Protein AF-A0A392TLI5-F1 (afdb_monomer_lite)

InterPro domains:
  IPR041373 Reverse transcriptase, RNase H-like domain [PF17917] (1-30)
  IPR043502 DNA/RNA polymerase superfamily [SSF56672] (2-36)

pLDDT: mean 78.58, std 13.92, range [46.72, 92.62]

Secondary structure (DSSP, 8-state):
-BS-GGGGGTTT-SS--HHHHHHHHHHTTS-----B--TTT-HHHHHHHTS-HHHHHHHHHHHHHHHHHHHHHH--

Radius of gyration: 17.39 Å; chains: 1; bounding box: 32×39×38 Å

Sequence (76 aa):
FSDHKSLKYLFDQKELNMRQKRWMETLKDFDFTLEYHPGKENVVADALSRKSVSACSAVMASQHELWRCFEICTLR

Foldseek 3Di:
DDQPPVCVCLPVDPDDDPVSVVVCVVCVVDDDDDDHDHVVVVVPVVVVVPPDPVVVVVVVVVVVVVVVVVVVVVPD

Organism: NCBI:txid97028

Structure (mmCIF, N/CA/C/O backbone):
data_AF-A0A392TLI5-F1
#
_entry.id   AF-A0A392TLI5-F1
#
loop_
_atom_site.group_PDB
_atom_site.id
_atom_site.type_symbol
_atom_site.label_atom_id
_atom_site.label_alt_id
_atom_site.label_comp_id
_atom_site.label_asym_id
_atom_site.label_entity_id
_atom_site.label_seq_id
_atom_site.pdbx_PDB_ins_code
_atom_site.Cartn_x
_atom_site.Cartn_y
_atom_site.Cartn_z
_atom_site.occupancy
_atom_site.B_iso_or_equiv
_atom_site.auth_seq_id
_atom_site.auth_comp_id
_atom_site.auth_asym_id
_atom_site.auth_atom_id
_atom_site.pdbx_PDB_model_num
ATOM 1 N N . PHE A 1 1 ? -0.580 -3.483 -4.415 1.00 84.75 1 PHE A N 1
ATOM 2 C CA . PHE A 1 1 ? 0.493 -4.497 -4.353 1.00 84.75 1 PHE A CA 1
ATOM 3 C C . PHE A 1 1 ? 1.776 -3.892 -3.804 1.00 84.75 1 PHE A C 1
ATOM 5 O O . PHE A 1 1 ? 2.135 -2.793 -4.212 1.00 84.75 1 PHE A O 1
ATOM 12 N N . SER A 1 2 ? 2.450 -4.576 -2.878 1.00 90.62 2 SER A N 1
ATOM 13 C CA . SER A 1 2 ? 3.764 -4.178 -2.354 1.00 90.62 2 SER A CA 1
ATOM 14 C C . SER A 1 2 ? 4.633 -5.405 -2.085 1.00 90.62 2 SER A C 1
ATOM 16 O O . SER A 1 2 ? 4.146 -6.417 -1.588 1.00 90.62 2 SER A O 1
ATOM 18 N N . ASP A 1 3 ? 5.929 -5.298 -2.357 1.00 91.31 3 ASP A N 1
ATOM 19 C CA . ASP A 1 3 ? 6.940 -6.303 -2.012 1.00 91.31 3 ASP A CA 1
ATOM 20 C C . ASP A 1 3 ? 7.446 -6.189 -0.572 1.00 91.31 3 ASP A C 1
ATOM 22 O O . ASP A 1 3 ? 8.225 -7.024 -0.097 1.00 91.31 3 ASP A O 1
ATOM 26 N N . HIS A 1 4 ? 6.956 -5.199 0.172 1.00 88.25 4 HIS A N 1
ATOM 27 C CA . HIS A 1 4 ? 7.340 -4.997 1.551 1.00 88.25 4 HIS A CA 1
ATOM 28 C C . HIS A 1 4 ? 6.429 -5.790 2.492 1.00 88.25 4 HIS A C 1
ATOM 30 O O . HIS A 1 4 ? 5.367 -5.342 2.922 1.00 88.25 4 HIS A O 1
ATOM 36 N N . LYS A 1 5 ? 6.899 -6.980 2.877 1.00 86.31 5 LYS A N 1
ATOM 37 C CA . LYS A 1 5 ? 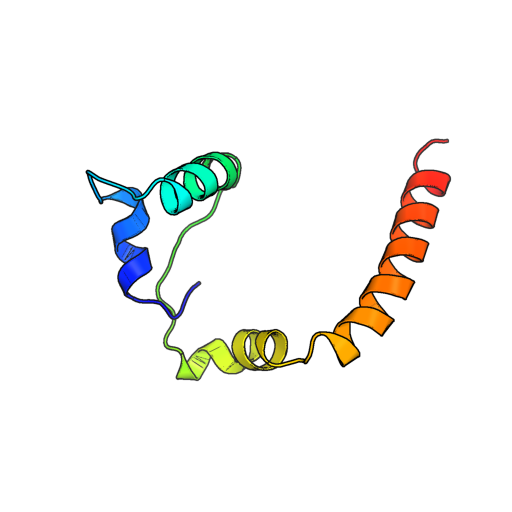6.155 -7.938 3.711 1.00 86.31 5 LYS A CA 1
ATOM 38 C C . LYS A 1 5 ? 5.658 -7.372 5.051 1.00 86.31 5 LYS A C 1
ATOM 40 O O . LYS A 1 5 ? 4.613 -7.797 5.531 1.00 86.31 5 LYS A O 1
ATOM 45 N N . SER A 1 6 ? 6.379 -6.423 5.650 1.00 85.50 6 SER A N 1
ATOM 46 C CA . SER A 1 6 ? 5.990 -5.794 6.921 1.00 85.50 6 SER A CA 1
ATOM 47 C C . SER A 1 6 ? 4.706 -4.964 6.808 1.00 85.50 6 SER A C 1
ATOM 49 O O . SER A 1 6 ? 3.944 -4.901 7.770 1.00 85.50 6 SER A O 1
ATOM 51 N N . LEU A 1 7 ? 4.413 -4.396 5.628 1.00 87.19 7 LEU A N 1
ATOM 52 C CA . LEU A 1 7 ? 3.219 -3.577 5.412 1.00 87.19 7 LEU A CA 1
ATOM 53 C C . LEU A 1 7 ? 1.923 -4.389 5.493 1.00 87.19 7 LEU A C 1
ATOM 55 O O . LEU A 1 7 ? 0.866 -3.806 5.704 1.00 87.19 7 LEU A O 1
ATOM 59 N N . LYS A 1 8 ? 1.994 -5.724 5.415 1.00 85.62 8 LYS A N 1
ATOM 60 C CA . LYS A 1 8 ? 0.836 -6.600 5.635 1.00 85.62 8 LYS A CA 1
ATOM 61 C C . LYS A 1 8 ? 0.138 -6.315 6.972 1.00 85.62 8 LYS A C 1
ATOM 63 O O . LYS A 1 8 ? -1.074 -6.433 7.053 1.00 85.62 8 LYS A O 1
ATOM 68 N N . TYR A 1 9 ? 0.898 -5.925 7.994 1.00 85.94 9 TYR A N 1
ATOM 69 C CA . TYR A 1 9 ? 0.389 -5.688 9.346 1.00 85.94 9 TYR A CA 1
ATOM 70 C C . TYR A 1 9 ? 0.069 -4.215 9.624 1.00 85.94 9 TYR A C 1
ATOM 72 O O . TYR A 1 9 ? -0.202 -3.858 10.766 1.00 85.94 9 TYR A O 1
ATOM 80 N N . LEU A 1 10 ? 0.105 -3.348 8.604 1.00 86.31 10 LEU A N 1
ATOM 81 C CA . LEU A 1 10 ? -0.074 -1.903 8.769 1.00 86.31 10 LEU A CA 1
ATOM 82 C C . LEU A 1 10 ? -1.425 -1.545 9.413 1.00 86.31 10 LEU A C 1
ATOM 84 O O . LEU A 1 10 ? -1.478 -0.618 10.216 1.00 86.31 10 LEU A O 1
ATOM 88 N N . PHE A 1 11 ? -2.485 -2.290 9.087 1.00 84.25 11 PHE A N 1
ATOM 89 C CA . PHE A 1 11 ? -3.836 -2.066 9.614 1.00 84.25 11 PHE A CA 1
ATOM 90 C C . PHE A 1 11 ? -4.097 -2.755 10.963 1.00 84.25 11 PHE A C 1
ATOM 92 O O . PHE A 1 11 ? -4.922 -2.280 11.736 1.00 84.25 11 PHE A O 1
ATOM 99 N N . ASP A 1 12 ? -3.371 -3.833 11.269 1.00 86.38 12 ASP A N 1
ATOM 100 C CA . ASP A 1 12 ? -3.573 -4.636 12.486 1.00 86.38 12 ASP A CA 1
ATOM 101 C C . ASP A 1 12 ? -2.717 -4.154 13.671 1.00 86.38 12 ASP A C 1
ATOM 103 O O . ASP A 1 12 ? -2.914 -4.555 14.822 1.00 86.38 12 ASP A O 1
ATOM 107 N N . GLN A 1 13 ? -1.715 -3.317 13.405 1.00 86.88 13 GLN A N 1
ATOM 108 C CA . GLN A 1 13 ? -0.746 -2.893 14.404 1.00 86.88 13 GLN A CA 1
ATOM 109 C C . GLN A 1 13 ? -1.350 -1.869 15.384 1.00 86.88 13 GLN A C 1
ATOM 111 O O . GLN A 1 13 ? -1.700 -0.754 15.006 1.00 86.88 13 GLN A O 1
ATOM 116 N N . LYS A 1 14 ? -1.396 -2.221 16.681 1.00 84.50 14 LYS A N 1
ATOM 117 C CA . LYS A 1 14 ? -1.923 -1.350 17.756 1.00 84.50 14 LYS A CA 1
ATOM 118 C C . LYS A 1 14 ? -1.189 -0.014 17.892 1.00 84.50 14 LYS A C 1
ATOM 120 O O . LYS A 1 14 ? -1.815 1.008 18.154 1.00 84.50 14 LYS A O 1
ATOM 125 N N . GLU A 1 15 ? 0.134 -0.023 17.752 1.00 87.44 15 GLU A N 1
ATOM 126 C CA . GLU A 1 15 ? 0.971 1.162 17.938 1.00 87.44 15 GLU A CA 1
ATOM 127 C C . GLU A 1 15 ? 1.738 1.483 16.661 1.00 87.44 15 GLU A C 1
ATOM 129 O O . GLU A 1 15 ? 2.715 0.821 16.311 1.00 87.44 15 GLU A O 1
ATOM 134 N N . LEU A 1 16 ? 1.287 2.524 15.965 1.00 88.50 16 LEU A N 1
ATOM 135 C CA . LEU A 1 16 ? 1.949 3.063 14.782 1.00 88.50 16 LEU A CA 1
ATOM 136 C C . LEU A 1 16 ? 2.869 4.229 15.158 1.00 88.50 16 LEU A C 1
ATOM 138 O O . LEU A 1 16 ? 2.516 5.084 15.977 1.00 88.50 16 LEU A O 1
ATOM 142 N N . ASN A 1 17 ? 4.025 4.313 14.500 1.00 91.25 17 ASN A N 1
ATOM 143 C CA . ASN A 1 17 ? 4.906 5.477 14.595 1.00 91.25 17 ASN A CA 1
ATOM 144 C C . ASN A 1 17 ? 4.195 6.722 14.014 1.00 91.25 17 ASN A C 1
ATOM 146 O O . ASN A 1 17 ? 3.365 6.608 13.113 1.00 91.25 17 ASN A O 1
ATOM 150 N N . MET A 1 18 ? 4.542 7.930 14.467 1.00 91.94 18 MET A N 1
ATOM 151 C CA . MET A 1 18 ? 3.948 9.196 14.005 1.00 91.94 18 MET A CA 1
ATOM 152 C C . MET A 1 18 ? 3.989 9.358 12.481 1.00 91.94 18 MET A C 1
ATOM 154 O O . MET A 1 18 ? 3.033 9.855 11.888 1.00 91.94 18 MET A O 1
ATOM 158 N N . ARG A 1 19 ? 5.057 8.885 11.821 1.00 91.44 19 ARG A N 1
ATOM 159 C CA . ARG A 1 19 ? 5.117 8.863 10.352 1.00 91.44 19 ARG A CA 1
ATOM 160 C C . ARG A 1 19 ? 4.030 7.962 9.763 1.00 91.44 19 ARG A C 1
ATOM 162 O O . ARG A 1 19 ? 3.333 8.392 8.856 1.00 91.44 19 ARG A O 1
ATOM 169 N N . GLN A 1 20 ? 3.873 6.743 10.276 1.00 89.62 20 GLN A N 1
ATOM 170 C CA . GLN A 1 20 ? 2.850 5.803 9.805 1.00 89.62 20 GLN A CA 1
ATOM 171 C C . GLN A 1 20 ? 1.438 6.336 10.063 1.00 89.62 20 GLN A C 1
ATOM 173 O O . GLN A 1 20 ? 0.598 6.215 9.184 1.00 89.62 20 GLN A O 1
ATOM 178 N N . LYS A 1 21 ? 1.194 6.996 11.205 1.00 91.56 21 LYS A N 1
ATOM 179 C CA . LYS A 1 21 ? -0.097 7.642 11.503 1.00 91.56 21 LYS A CA 1
ATOM 180 C C . LYS A 1 21 ? -0.469 8.709 10.472 1.00 91.56 21 LYS A C 1
ATOM 182 O O . LYS A 1 21 ? -1.574 8.673 9.950 1.00 91.56 21 LYS A O 1
ATOM 187 N N . ARG A 1 22 ? 0.471 9.592 10.112 1.00 92.62 22 ARG A N 1
ATOM 188 C CA . ARG A 1 22 ? 0.248 10.586 9.044 1.00 92.62 22 ARG A CA 1
ATOM 189 C C . ARG A 1 22 ? -0.085 9.929 7.706 1.00 92.62 22 ARG A C 1
ATOM 191 O O . ARG A 1 22 ? -0.997 10.364 7.022 1.00 92.62 22 ARG A O 1
ATOM 198 N N . TRP A 1 23 ? 0.629 8.862 7.343 1.00 91.56 23 TRP A N 1
ATOM 199 C CA . TRP A 1 23 ? 0.316 8.117 6.121 1.00 91.56 23 TRP A CA 1
ATOM 200 C C . TRP A 1 23 ? -1.052 7.432 6.195 1.00 91.56 23 TRP A C 1
ATOM 202 O O . TRP A 1 23 ? -1.781 7.454 5.214 1.00 91.56 23 TRP A O 1
ATOM 212 N N . MET A 1 24 ? -1.435 6.880 7.348 1.00 90.12 24 MET A N 1
ATOM 213 C CA . MET A 1 24 ? -2.758 6.284 7.555 1.00 90.12 24 MET A CA 1
ATOM 214 C C . MET A 1 24 ? -3.888 7.299 7.388 1.00 90.12 24 MET A C 1
ATOM 216 O O . MET A 1 24 ? -4.912 6.970 6.797 1.00 90.12 24 MET A O 1
ATOM 220 N N . GLU A 1 25 ? -3.699 8.534 7.858 1.00 91.44 25 GLU A N 1
ATOM 221 C CA . GLU A 1 25 ? -4.669 9.613 7.650 1.00 91.44 25 GLU A CA 1
ATOM 222 C C . GLU A 1 25 ? -4.890 9.921 6.172 1.00 91.44 25 GLU A C 1
ATOM 224 O O . GLU A 1 25 ? -6.019 10.196 5.794 1.00 91.44 25 GLU A O 1
ATOM 229 N N . THR A 1 26 ? -3.847 9.856 5.344 1.00 91.12 26 THR A N 1
ATOM 230 C CA . THR A 1 26 ? -3.972 10.023 3.890 1.00 91.12 26 THR A CA 1
ATOM 231 C C . THR A 1 26 ? -4.586 8.792 3.229 1.00 91.12 26 THR A C 1
ATOM 233 O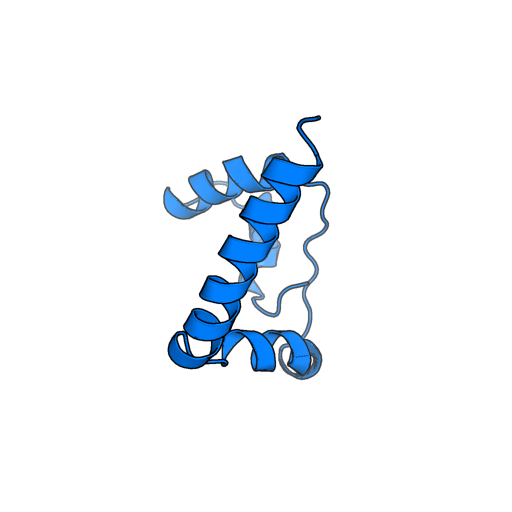 O . THR A 1 26 ? -5.414 8.915 2.338 1.00 91.12 26 THR A O 1
ATOM 236 N N . LEU A 1 27 ? -4.181 7.593 3.652 1.00 90.19 27 LEU A N 1
ATOM 237 C CA . LEU A 1 27 ? -4.597 6.340 3.026 1.00 90.19 27 LEU A CA 1
ATOM 238 C C . LEU A 1 27 ? -6.074 6.014 3.268 1.00 90.19 27 LEU A C 1
ATOM 240 O O . LEU A 1 27 ? -6.687 5.394 2.410 1.00 90.19 27 LEU A O 1
ATOM 244 N N . LYS A 1 28 ? -6.662 6.455 4.387 1.00 88.06 28 LYS A N 1
ATOM 245 C CA . LYS A 1 28 ? -8.076 6.184 4.711 1.00 88.06 28 LYS A CA 1
ATOM 246 C C . LYS A 1 28 ? -9.065 6.707 3.657 1.00 88.06 28 LYS A C 1
ATOM 248 O O . LYS A 1 28 ? -10.183 6.212 3.592 1.00 88.06 28 LYS A O 1
ATOM 253 N N . ASP A 1 29 ? -8.665 7.718 2.885 1.00 92.00 29 ASP A N 1
ATOM 254 C CA . ASP A 1 29 ? -9.517 8.361 1.881 1.00 92.00 29 ASP A CA 1
ATOM 255 C C . ASP A 1 29 ? -9.530 7.578 0.553 1.00 92.00 29 ASP A C 1
ATOM 257 O O . ASP A 1 29 ? -10.316 7.880 -0.344 1.00 92.00 29 ASP A O 1
ATOM 261 N N . PHE A 1 30 ? -8.671 6.562 0.418 1.00 92.50 30 PHE A N 1
ATOM 262 C CA . PHE A 1 30 ? -8.568 5.719 -0.766 1.00 92.50 30 PHE A CA 1
ATOM 263 C C . PHE A 1 30 ? -9.197 4.348 -0.508 1.00 92.50 30 PHE A C 1
ATOM 265 O O . PHE A 1 30 ? -8.906 3.702 0.496 1.00 92.50 30 PHE A O 1
ATOM 272 N N . ASP A 1 31 ? -9.993 3.864 -1.461 1.00 90.44 31 ASP A N 1
ATOM 273 C CA . ASP A 1 31 ? -10.459 2.477 -1.469 1.00 90.44 31 ASP A CA 1
ATOM 274 C C . ASP A 1 31 ? -9.401 1.591 -2.141 1.00 90.44 31 ASP A C 1
ATOM 276 O O . ASP A 1 31 ? -9.247 1.587 -3.366 1.00 90.44 31 ASP A O 1
ATOM 280 N N . PHE A 1 32 ? -8.590 0.903 -1.334 1.00 88.75 32 PHE A N 1
ATOM 281 C CA . PHE A 1 32 ? -7.553 -0.000 -1.826 1.00 88.75 32 PHE A CA 1
ATOM 282 C C . PHE A 1 32 ? -7.378 -1.220 -0.927 1.00 88.75 32 PHE A C 1
ATOM 284 O O . PHE A 1 32 ? -7.551 -1.170 0.291 1.00 88.75 32 PHE A O 1
ATOM 291 N N . THR A 1 33 ? -6.920 -2.312 -1.534 1.00 88.75 33 THR A N 1
ATOM 292 C CA 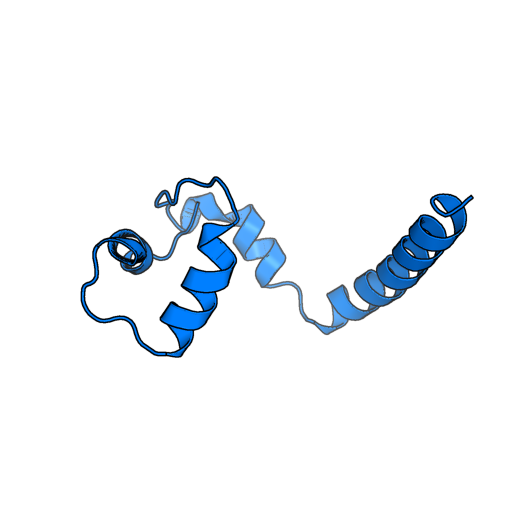. THR A 1 33 ? -6.466 -3.506 -0.825 1.00 88.75 33 THR A CA 1
ATOM 293 C C . THR A 1 33 ? -4.946 -3.609 -0.892 1.00 88.75 33 THR A C 1
ATOM 295 O O . THR A 1 33 ? -4.308 -3.444 -1.940 1.00 88.75 33 THR A O 1
ATOM 298 N N . LEU A 1 34 ? -4.325 -3.858 0.261 1.00 88.88 34 LEU A N 1
ATOM 299 C CA . LEU A 1 34 ? -2.883 -4.035 0.340 1.00 88.88 34 LEU A CA 1
ATOM 300 C C . LEU A 1 34 ? -2.521 -5.519 0.268 1.00 88.88 34 LEU A C 1
ATOM 302 O O . LEU A 1 34 ? -2.606 -6.246 1.253 1.00 88.88 34 LEU A O 1
ATOM 306 N N . GLU A 1 35 ? -2.053 -5.942 -0.901 1.00 89.06 35 GLU A N 1
ATOM 307 C CA . GLU A 1 35 ? -1.617 -7.317 -1.147 1.00 89.06 35 GLU A CA 1
ATOM 308 C C . GLU A 1 35 ? -0.099 -7.418 -1.311 1.00 89.06 35 GLU A C 1
ATOM 310 O O . GLU A 1 35 ? 0.541 -6.554 -1.926 1.00 89.06 35 GLU A O 1
ATOM 315 N N . TYR A 1 36 ? 0.474 -8.488 -0.753 1.00 90.38 36 TYR A N 1
ATOM 316 C CA . TYR A 1 36 ? 1.889 -8.795 -0.913 1.00 90.38 36 TYR A CA 1
ATOM 317 C C . TYR A 1 36 ? 2.157 -9.318 -2.321 1.00 90.38 36 TYR A C 1
ATOM 319 O O . TYR A 1 36 ? 1.520 -10.272 -2.758 1.00 90.38 36 TYR A O 1
ATOM 327 N N . HIS A 1 37 ? 3.143 -8.726 -2.985 1.00 88.25 37 HIS A N 1
ATOM 328 C CA . HIS A 1 37 ? 3.595 -9.126 -4.310 1.00 88.25 37 HIS A CA 1
ATOM 329 C C . HIS A 1 37 ? 5.102 -9.366 -4.280 1.00 88.25 37 HIS A C 1
ATOM 331 O O . HIS A 1 37 ? 5.834 -8.447 -3.918 1.00 88.25 37 HIS A O 1
ATOM 337 N N . PRO A 1 38 ? 5.610 -10.563 -4.609 1.00 89.69 38 PRO A N 1
ATOM 338 C CA . PRO A 1 38 ? 7.040 -10.838 -4.546 1.00 89.69 38 PRO A CA 1
ATOM 339 C C . PRO A 1 38 ? 7.860 -9.828 -5.361 1.00 89.69 38 PRO A C 1
ATOM 341 O O . PRO A 1 38 ? 7.545 -9.542 -6.512 1.00 89.69 38 PRO A O 1
ATOM 344 N N . GLY A 1 39 ? 8.972 -9.336 -4.803 1.00 87.50 39 GLY A N 1
ATOM 345 C CA . GLY A 1 39 ? 9.816 -8.330 -5.468 1.00 87.50 39 GLY A CA 1
ATOM 346 C C . GLY A 1 39 ? 10.322 -8.755 -6.855 1.00 87.50 39 GLY A C 1
ATOM 347 O O . GLY A 1 39 ? 10.470 -7.921 -7.742 1.00 87.50 39 GLY A O 1
ATOM 348 N N . LYS A 1 40 ? 10.492 -10.066 -7.087 1.00 87.38 40 LYS A N 1
ATOM 349 C CA . LYS A 1 40 ? 10.853 -10.630 -8.401 1.00 87.38 40 LYS A CA 1
ATOM 350 C C . LYS A 1 40 ? 9.792 -10.373 -9.477 1.00 87.38 40 LYS A C 1
ATOM 352 O O . LYS A 1 40 ? 10.131 -10.310 -10.651 1.00 87.38 40 LYS A O 1
ATOM 357 N N . GLU A 1 41 ? 8.531 -10.235 -9.089 1.00 87.50 41 GLU A N 1
ATOM 358 C CA . GLU A 1 41 ? 7.410 -9.936 -9.982 1.00 87.50 41 GLU A CA 1
ATOM 359 C C . GLU A 1 41 ? 7.077 -8.436 -9.988 1.00 87.50 41 GLU A C 1
ATOM 361 O O . GLU A 1 41 ? 6.341 -7.962 -10.851 1.00 87.50 41 GLU A O 1
ATOM 366 N N . ASN A 1 42 ? 7.660 -7.659 -9.071 1.00 88.94 42 ASN A N 1
ATOM 367 C CA . ASN A 1 42 ? 7.494 -6.210 -8.967 1.00 88.94 42 ASN A CA 1
ATOM 368 C C . ASN A 1 42 ? 8.438 -5.428 -9.908 1.00 88.94 42 ASN A C 1
ATOM 370 O O . ASN A 1 42 ? 8.799 -4.283 -9.637 1.00 88.94 42 ASN A O 1
ATOM 374 N N . VAL A 1 43 ? 8.854 -6.045 -11.022 1.00 87.75 43 VAL A N 1
ATOM 375 C CA . VAL A 1 43 ? 9.910 -5.540 -11.924 1.00 87.75 43 VAL A CA 1
ATOM 376 C C . VAL A 1 43 ? 9.556 -4.178 -12.516 1.00 87.75 43 VAL A C 1
ATOM 378 O O . VAL A 1 43 ? 10.424 -3.323 -12.655 1.00 87.75 43 VAL A O 1
ATOM 381 N N . VAL A 1 44 ? 8.281 -3.952 -12.847 1.00 86.69 44 VAL A N 1
ATOM 382 C CA . VAL A 1 44 ? 7.825 -2.679 -13.427 1.00 86.69 44 VAL A CA 1
ATOM 383 C C . VAL A 1 44 ? 7.954 -1.546 -12.411 1.00 86.69 44 VAL A C 1
ATOM 385 O O . VAL A 1 44 ? 8.534 -0.508 -12.725 1.00 86.69 44 VAL A O 1
ATOM 388 N N . ALA A 1 45 ? 7.458 -1.742 -11.187 1.00 87.44 45 ALA A N 1
ATOM 389 C CA . ALA A 1 45 ? 7.543 -0.723 -10.144 1.00 87.44 45 ALA A CA 1
ATOM 390 C C . ALA A 1 45 ? 8.995 -0.483 -9.699 1.00 87.44 45 ALA A C 1
ATOM 392 O O . ALA A 1 45 ? 9.378 0.662 -9.470 1.00 87.44 45 ALA A O 1
ATOM 393 N N . ASP A 1 46 ? 9.816 -1.535 -9.632 1.00 86.88 46 ASP A N 1
ATOM 394 C CA . ASP A 1 46 ? 11.249 -1.440 -9.335 1.00 86.88 46 ASP A CA 1
ATOM 395 C C . ASP A 1 46 ? 12.012 -0.681 -10.439 1.00 86.88 46 ASP A C 1
ATOM 397 O O . ASP A 1 46 ? 12.798 0.220 -10.152 1.00 86.88 46 ASP A O 1
ATOM 401 N N . ALA A 1 47 ? 11.721 -0.951 -11.716 1.00 87.31 47 ALA A N 1
ATOM 402 C CA . ALA A 1 47 ? 12.315 -0.220 -12.834 1.00 87.31 47 ALA A CA 1
ATOM 403 C C . ALA A 1 47 ? 11.919 1.265 -12.844 1.00 87.31 47 ALA A C 1
ATOM 405 O O . ALA A 1 47 ? 12.734 2.113 -13.211 1.00 87.31 47 ALA A O 1
ATOM 406 N N . LEU A 1 48 ? 10.685 1.593 -12.445 1.00 85.88 48 LEU A N 1
ATOM 407 C CA . LEU A 1 48 ? 10.212 2.975 -12.330 1.00 85.88 48 LEU A CA 1
ATOM 408 C C . LEU A 1 48 ? 10.816 3.700 -11.122 1.00 85.88 48 LEU A C 1
ATOM 410 O O . LEU A 1 48 ? 11.225 4.851 -11.259 1.00 85.88 48 LEU A O 1
ATOM 414 N N . SER A 1 49 ? 10.910 3.039 -9.966 1.00 83.31 49 SER A N 1
ATOM 415 C CA . SER A 1 49 ? 11.446 3.642 -8.738 1.00 83.31 49 SER A CA 1
ATOM 416 C C . SER A 1 49 ? 12.948 3.925 -8.826 1.00 83.31 49 SER A C 1
ATOM 418 O O . SER A 1 49 ? 13.437 4.876 -8.218 1.00 83.31 49 SER A O 1
ATOM 420 N N . ARG A 1 50 ? 13.677 3.134 -9.622 1.00 79.00 50 ARG A N 1
ATOM 421 C CA . ARG A 1 50 ? 15.117 3.298 -9.865 1.00 79.00 50 ARG A CA 1
ATOM 422 C C . ARG A 1 50 ? 15.459 4.363 -10.904 1.00 79.00 50 ARG A C 1
ATOM 424 O O . ARG A 1 50 ? 16.642 4.659 -11.083 1.00 79.00 50 ARG A O 1
ATOM 431 N N . LYS A 1 51 ? 14.475 4.961 -11.591 1.00 71.38 51 LYS A N 1
ATOM 432 C CA . LYS A 1 51 ? 14.745 6.109 -12.467 1.00 71.38 51 LYS A CA 1
ATOM 433 C C . LYS A 1 51 ? 15.163 7.297 -11.603 1.00 71.38 51 LYS A C 1
ATOM 435 O O . LYS A 1 51 ? 14.427 7.728 -10.720 1.00 71.38 51 LYS A O 1
ATOM 440 N N . SER A 1 52 ? 16.369 7.808 -11.842 1.00 63.22 52 SER A N 1
ATOM 441 C CA . SER A 1 52 ? 16.937 8.907 -11.066 1.00 63.22 52 SER A CA 1
ATOM 442 C C . SER A 1 52 ? 16.052 10.151 -11.141 1.00 63.22 52 SER A C 1
ATOM 444 O O . SER A 1 52 ? 15.461 10.464 -12.177 1.00 63.22 52 SER A O 1
ATOM 446 N N . VAL A 1 53 ? 16.026 10.917 -10.049 1.00 58.53 53 VAL A N 1
ATOM 447 C CA . VAL A 1 53 ? 15.342 12.219 -9.966 1.00 58.53 53 VAL A CA 1
ATOM 448 C C . VAL A 1 53 ? 15.759 13.152 -11.111 1.00 58.53 53 VAL A C 1
ATOM 450 O O . VAL A 1 53 ? 14.949 13.949 -11.555 1.00 58.53 53 VAL A O 1
ATOM 453 N N . SER A 1 54 ? 16.973 13.011 -11.657 1.00 58.41 54 SER A N 1
ATOM 454 C CA . SER A 1 54 ? 17.446 13.759 -12.831 1.00 58.41 54 SER A CA 1
ATOM 455 C C . SER A 1 54 ? 16.740 13.407 -14.147 1.00 58.41 54 SER A C 1
ATOM 457 O O . SER A 1 54 ? 16.593 14.271 -15.004 1.00 58.41 54 SER A O 1
ATOM 459 N N . ALA A 1 55 ? 16.295 12.162 -14.325 1.00 58.06 55 ALA A N 1
ATOM 460 C CA . ALA A 1 55 ? 15.515 11.755 -15.492 1.00 58.06 55 ALA A CA 1
ATO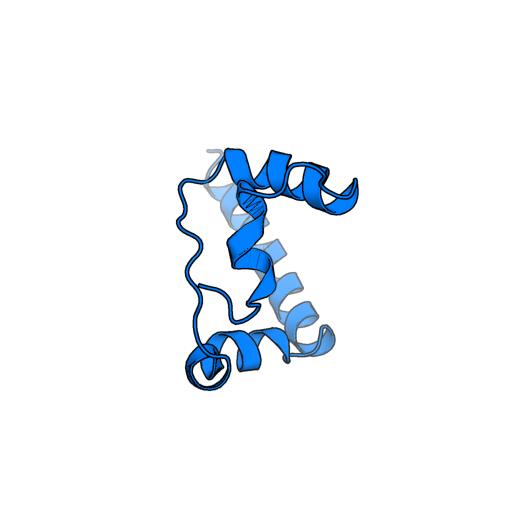M 461 C C . ALA A 1 55 ? 14.032 12.125 -15.321 1.00 58.06 55 ALA A C 1
ATOM 463 O O . ALA A 1 55 ? 13.375 12.530 -16.278 1.00 58.06 55 ALA A O 1
ATOM 464 N N . CYS A 1 56 ? 13.512 12.028 -14.094 1.00 53.44 56 CYS A N 1
ATOM 465 C CA . CYS A 1 56 ? 12.141 12.422 -13.782 1.00 53.44 56 CYS A CA 1
ATOM 466 C C . CYS A 1 56 ? 11.960 13.943 -13.690 1.00 53.44 56 CYS A C 1
ATOM 468 O O . CYS A 1 56 ? 10.884 14.412 -14.028 1.00 53.44 56 CYS A O 1
ATOM 470 N N . SER A 1 57 ? 12.966 14.741 -13.316 1.00 57.97 57 SER A N 1
ATOM 471 C CA . SER A 1 57 ? 12.834 16.205 -13.216 1.00 57.97 57 SER A CA 1
ATOM 472 C C . SER A 1 57 ? 12.507 16.858 -14.559 1.00 57.97 57 SER A C 1
ATOM 474 O O . SER A 1 57 ? 11.661 17.747 -14.608 1.00 57.97 57 SER A O 1
ATOM 476 N N . ALA A 1 58 ? 13.096 16.372 -15.655 1.00 59.88 58 ALA A N 1
ATOM 477 C CA . ALA A 1 58 ? 12.775 16.825 -17.007 1.00 59.88 58 ALA A CA 1
ATOM 478 C C . ALA A 1 58 ? 11.327 16.480 -17.414 1.00 59.88 58 ALA A C 1
ATOM 480 O O . ALA A 1 58 ? 10.651 17.283 -18.049 1.00 59.88 58 ALA A O 1
ATOM 481 N N . VAL A 1 59 ? 10.832 15.305 -17.009 1.00 62.22 59 VAL A N 1
ATOM 482 C CA . VAL A 1 59 ? 9.456 14.850 -17.286 1.00 62.22 59 VAL A CA 1
ATOM 483 C C . VAL A 1 59 ? 8.433 15.526 -16.364 1.00 62.22 59 VAL A C 1
ATOM 485 O O . VAL A 1 59 ? 7.321 15.828 -16.778 1.00 62.22 59 VAL A O 1
ATOM 488 N N . MET A 1 60 ? 8.792 15.804 -15.112 1.00 62.09 60 MET A N 1
ATOM 489 C CA . MET A 1 60 ? 7.926 16.511 -14.167 1.00 62.09 60 MET A CA 1
ATOM 490 C C . MET A 1 60 ? 7.809 17.998 -14.516 1.00 62.09 60 MET A C 1
ATOM 492 O O . MET A 1 60 ? 6.730 18.567 -14.360 1.00 62.09 60 MET A O 1
ATOM 496 N N . ALA A 1 61 ? 8.874 18.616 -15.043 1.00 61.47 61 ALA A N 1
ATOM 497 C CA . ALA A 1 61 ? 8.826 19.981 -15.563 1.00 61.47 61 ALA A CA 1
ATOM 498 C C . ALA A 1 61 ? 7.815 20.114 -16.716 1.00 61.47 61 ALA A C 1
ATOM 500 O O . ALA A 1 61 ? 7.004 21.038 -16.705 1.00 61.47 61 ALA A O 1
ATOM 501 N N . SER A 1 62 ? 7.788 19.153 -17.647 1.00 61.59 62 SER A N 1
ATOM 502 C CA . SER A 1 62 ? 6.807 19.148 -18.741 1.00 61.59 62 SER A CA 1
ATOM 503 C C . SER A 1 62 ? 5.391 18.764 -18.287 1.00 61.59 62 SER A C 1
ATOM 505 O O . SER A 1 62 ? 4.414 19.306 -18.800 1.00 61.59 62 SER A O 1
ATOM 507 N N . GLN A 1 63 ? 5.235 17.892 -17.281 1.00 59.25 63 GLN A N 1
ATOM 508 C CA . GLN A 1 63 ? 3.917 17.574 -16.708 1.00 59.25 63 GLN A CA 1
ATOM 509 C C . GLN A 1 63 ? 3.290 18.742 -15.939 1.00 59.25 63 GLN A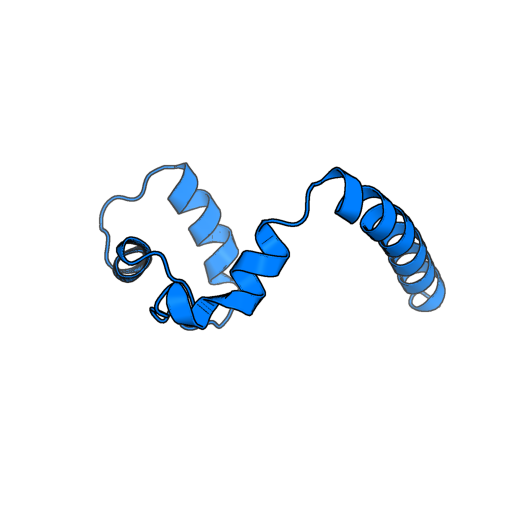 C 1
ATOM 511 O O . GLN A 1 63 ? 2.072 18.890 -15.970 1.00 59.25 63 GLN A O 1
ATOM 516 N N . HIS A 1 64 ? 4.084 19.587 -15.279 1.00 62.12 64 HIS A N 1
ATOM 517 C CA . HIS A 1 64 ? 3.569 20.783 -14.608 1.00 62.12 64 HIS A CA 1
ATOM 518 C C . HIS A 1 64 ? 3.006 21.810 -15.607 1.00 62.12 64 HIS A C 1
ATOM 520 O O . HIS A 1 64 ? 1.990 22.447 -15.331 1.00 62.12 64 HIS A O 1
ATOM 526 N N . GLU A 1 65 ? 3.609 21.935 -16.792 1.00 61.50 65 GLU A N 1
ATOM 527 C CA . GLU A 1 65 ? 3.049 22.739 -17.887 1.00 61.50 65 GLU A CA 1
ATOM 528 C C . GLU A 1 65 ? 1.743 22.139 -18.424 1.00 61.50 65 GLU A C 1
ATOM 530 O O . GLU A 1 65 ? 0.772 22.866 -18.616 1.00 61.50 65 GLU A O 1
ATOM 535 N N . LEU A 1 66 ? 1.671 20.813 -18.586 1.00 63.03 66 LEU A N 1
ATOM 536 C CA . LEU A 1 66 ? 0.440 20.124 -18.994 1.00 63.03 66 LEU A CA 1
ATOM 537 C C . LEU A 1 66 ? -0.677 20.233 -17.946 1.00 63.03 66 LEU A C 1
ATOM 539 O O . LEU A 1 66 ? -1.831 20.428 -18.318 1.00 63.03 66 LEU A O 1
ATOM 543 N N . TRP A 1 67 ? -0.351 20.153 -16.653 1.00 61.91 67 TRP A N 1
ATOM 544 C CA . TRP A 1 67 ? -1.310 20.331 -15.560 1.00 61.91 67 TRP A CA 1
ATOM 545 C C . TRP A 1 67 ? -1.837 21.769 -15.506 1.00 61.91 67 TRP A C 1
ATOM 547 O O . TRP A 1 67 ? -3.047 21.959 -15.429 1.00 61.91 67 TRP A O 1
ATOM 557 N N . ARG A 1 68 ? -0.968 22.779 -15.676 1.00 62.84 68 ARG A N 1
ATOM 558 C CA . ARG A 1 68 ? -1.399 24.179 -15.841 1.00 62.84 68 ARG A CA 1
ATOM 559 C C . ARG A 1 68 ? -2.295 24.367 -17.062 1.00 62.84 68 ARG A C 1
ATOM 561 O O . ARG A 1 68 ? -3.309 25.045 -16.966 1.00 62.84 68 ARG A O 1
ATOM 568 N N . CYS A 1 69 ? -1.955 23.768 -18.202 1.00 60.56 69 CYS A N 1
ATOM 569 C CA . CYS A 1 69 ? -2.805 23.817 -19.393 1.00 60.56 69 CYS A CA 1
ATOM 570 C C . CYS A 1 69 ? -4.151 23.120 -19.166 1.00 60.56 69 CYS A C 1
ATOM 572 O O . CYS A 1 69 ? -5.167 23.600 -19.657 1.00 60.56 69 CYS A O 1
ATOM 574 N N . PHE A 1 70 ? -4.187 22.022 -18.407 1.00 60.19 70 PHE A N 1
ATOM 575 C CA . PHE A 1 70 ? -5.433 21.351 -18.048 1.00 60.19 70 PHE A CA 1
ATOM 576 C C . PHE A 1 70 ? -6.284 22.222 -17.116 1.00 60.19 70 PHE A C 1
ATOM 578 O O . PHE A 1 70 ? -7.469 22.391 -17.381 1.00 60.19 70 PHE A O 1
ATOM 585 N N . GLU A 1 71 ? -5.691 22.851 -16.101 1.00 61.12 71 GLU A N 1
ATOM 586 C CA . GLU A 1 71 ? -6.374 23.778 -15.186 1.00 61.12 71 GLU A CA 1
ATOM 587 C C . GLU A 1 71 ? -6.910 25.025 -15.922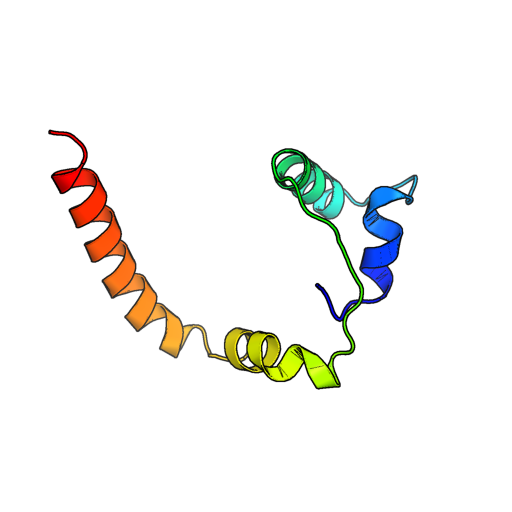 1.00 61.12 71 GLU A C 1
ATOM 589 O O . GLU A 1 71 ? -8.056 25.420 -15.721 1.00 61.12 71 GLU A O 1
ATOM 594 N N . ILE A 1 72 ? -6.139 25.582 -16.865 1.00 66.50 72 ILE A N 1
ATOM 595 C CA . ILE A 1 72 ? -6.559 26.707 -17.721 1.00 66.50 72 ILE A CA 1
ATOM 596 C C . ILE A 1 72 ? -7.678 26.301 -18.700 1.00 66.50 72 ILE A C 1
ATOM 598 O O . ILE A 1 72 ? -8.577 27.098 -18.963 1.00 66.50 72 ILE A O 1
ATOM 602 N N . CYS A 1 73 ? -7.648 25.080 -19.243 1.00 53.59 73 CYS A N 1
ATOM 603 C CA . CYS A 1 73 ? -8.639 24.605 -20.218 1.00 53.59 73 CYS A CA 1
ATOM 604 C C . CYS A 1 73 ? -9.913 24.015 -19.591 1.00 53.59 73 CYS A C 1
ATOM 606 O O . CYS A 1 73 ? -10.908 23.887 -20.300 1.00 53.59 73 CYS A O 1
ATOM 608 N N . THR A 1 74 ? -9.902 23.638 -18.307 1.00 56.16 74 THR A N 1
ATOM 609 C CA . THR A 1 74 ? -11.069 23.058 -17.605 1.00 56.16 74 THR A CA 1
ATOM 610 C C . THR A 1 74 ? -11.806 24.042 -16.694 1.00 56.16 74 THR A C 1
ATOM 612 O O . THR A 1 74 ? -12.926 23.746 -16.286 1.00 56.16 74 THR A O 1
ATOM 615 N N . LEU A 1 75 ? -11.244 25.229 -16.427 1.00 53.31 75 LEU A N 1
ATOM 616 C CA . LEU A 1 75 ? -11.920 26.340 -15.737 1.00 53.31 75 LEU A CA 1
ATOM 617 C C . LEU A 1 75 ? -12.508 27.386 -16.706 1.00 53.31 75 LEU A C 1
ATOM 619 O O . LEU A 1 75 ? -12.406 28.594 -16.472 1.00 53.31 75 LEU A O 1
ATOM 623 N N . ARG A 1 76 ? -13.159 26.930 -17.781 1.00 46.72 76 ARG A N 1
ATOM 624 C CA . ARG A 1 76 ? -14.081 27.749 -18.579 1.00 46.72 76 ARG A CA 1
ATOM 625 C C . ARG A 1 76 ? -15.399 27.026 -18.804 1.00 46.72 76 ARG A C 1
ATOM 627 O O . ARG A 1 76 ? -15.350 25.815 -19.103 1.00 46.72 76 ARG A O 1
#